Protein 4B9I (pdb70)

Solvent-accessible surface area: 6861 Å² total; per-residue (Å²): 118,165,31,60,142,11,110,48,65,62,17,202,45,47,157,114,47,15,63,1,1,14,1,19,6,49,0,10,114,107,2,46,36,0,0,0,2,0,60,124,53,68,118,150,0,34,0,97,0,39,9,85,97,59,128,91,61,41,3,43,0,41,1,3,18,102,184,42,48,83,5,53,64,50,119,22,18,138,15,87,46,109,68,117,12,53,2,74,1,29,4,124,48,92,120,82,53,99,23,83,1,61,21,82,0,33,0,0,3,90,64,116,44,72,99,113,48,19,90,0,90,6,72,2,115

Nearest PDB structures (foldseek):
  4b9i-assembly1_A  TM=1.008E+00  e=3.126E-24  Escherichia coli
  4b9j-assembly1_A  TM=9.941E-01  e=9.430E-21  Escherichia coli
  8k2k-assembly1_A  TM=5.234E-01  e=2.528E-04  metagenome
  5fqh-assembly1_A  TM=5.594E-01  e=1.737E-03  Clostridium perfringens
  4weu-assembly2_A  TM=2.724E-01  e=2.147E-01  Escherichia coli

Structure (mmCIF, N/CA/C/O backbone):
data_4B9I
#
_entry.id   4B9I
#
_cell.length_a   44.455
_cell.length_b   49.150
_cell.length_c   56.730
_cell.angle_alpha   90.00
_cell.angle_beta   90.00
_cell.angle_gamma   90.00
#
_symmetry.space_group_name_H-M   'P 21 21 2'
#
loop_
_entity.id
_entity.type
_entity.pdbx_description
1 polymer 'CS6 FIMBRIAL SUBUNIT A, CS6 FIMBRIAL SUBUNIT B'
2 water water
#
loop_
_atom_site.group_PDB
_atom_site.id
_atom_site.type_symbol
_atom_site.label_atom_id
_atom_site.label_alt_id
_atom_site.label_comp_id
_atom_site.label_asym_id
_atom_site.label_entity_id
_atom_site.label_seq_id
_atom_site.pdbx_PDB_ins_code
_atom_site.Cartn_x
_atom_site.Cartn_y
_atom_site.Cartn_z
_atom_site.occupancy
_atom_site.B_iso_or_equiv
_atom_site.auth_seq_id
_atom_site.auth_comp_id
_atom_site.auth_asym_id
_atom_site.auth_atom_id
_atom_site.pdbx_PDB_model_num
ATOM 1 N N . PHE A 1 13 ? -15.949 12.942 -5.264 1.00 40.54 13 PHE A N 1
ATOM 2 C CA . PHE A 1 13 ? -15.652 12.755 -3.847 1.00 37.01 13 PHE A CA 1
ATOM 3 C C . PHE A 1 13 ? -16.541 13.605 -2.945 1.00 36.57 13 PHE A C 1
ATOM 4 O O . PHE A 1 13 ? -16.564 14.833 -3.050 1.00 35.49 13 PHE A O 1
ATOM 12 N N . PHE A 1 14 ? -17.279 12.937 -2.065 1.00 34.14 14 PHE A N 1
ATOM 13 C CA . PHE A 1 14 ? -17.988 13.606 -0.983 1.00 35.00 14 PHE A CA 1
ATOM 14 C C . PHE A 1 14 ? -17.880 12.753 0.272 1.00 29.99 14 PHE A C 1
ATOM 15 O O . PHE A 1 1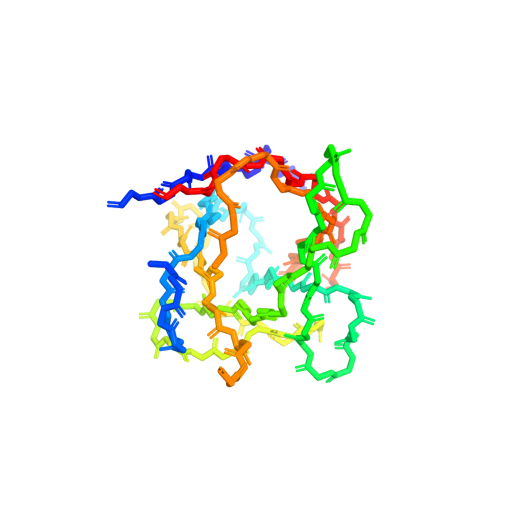4 ? -18.078 11.536 0.226 1.00 27.92 14 PHE A O 1
ATOM 23 N N . ALA A 1 15 ? -17.575 13.391 1.395 1.00 27.73 15 ALA A N 1
ATOM 24 C CA . ALA A 1 15 ? -17.377 12.663 2.641 1.00 30.22 15 ALA A CA 1
ATOM 25 C C . ALA A 1 15 ? -18.323 13.152 3.728 1.00 29.43 15 ALA A C 1
ATOM 26 O O . ALA A 1 15 ? -18.206 14.288 4.196 1.00 29.87 15 ALA A O 1
ATOM 28 N N . PRO A 1 16 ? -19.271 12.294 4.130 1.00 31.34 16 PRO A N 1
ATOM 29 C CA . PRO A 1 16 ? -20.167 12.637 5.236 1.00 33.38 16 PRO A CA 1
ATOM 30 C C . PRO A 1 16 ? -19.365 12.830 6.515 1.00 32.69 16 PRO A C 1
ATOM 31 O O . PRO A 1 16 ? -18.309 12.218 6.668 1.00 29.93 16 PRO A O 1
ATOM 35 N N . GLU A 1 17 ? -19.850 13.677 7.414 1.00 33.30 17 GLU A N 1
ATOM 36 C CA . GLU A 1 17 ? -19.130 13.936 8.653 1.00 29.70 17 GLU A CA 1
ATOM 37 C C . GLU A 1 17 ? -18.988 12.668 9.474 1.00 26.10 17 GLU A C 1
ATOM 38 O O . GLU A 1 17 ? -19.967 11.978 9.745 1.00 22.49 17 GLU A O 1
ATOM 44 N N . PRO A 1 18 ? -17.750 12.343 9.860 1.00 21.21 18 PRO A N 1
ATOM 45 C CA . PRO A 1 18 ? -17.556 11.195 10.747 1.00 16.36 18 PRO A CA 1
ATOM 46 C C . PRO A 1 18 ? -18.219 11.445 12.091 1.00 18.70 18 PRO A C 1
ATOM 47 O O . PRO A 1 18 ? -18.326 12.603 12.508 1.00 23.76 18 PRO A O 1
ATOM 51 N N . GLN A 1 19 ? -18.644 10.377 12.754 1.00 16.12 19 GLN A N 1
ATOM 52 C CA . GLN A 1 19 ? -19.334 10.480 14.033 1.00 18.96 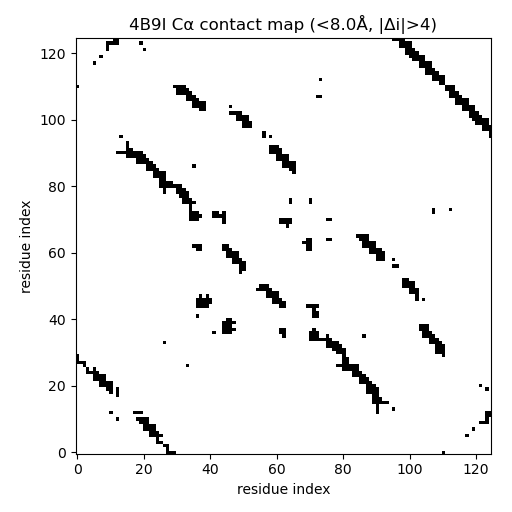19 GLN A CA 1
ATOM 53 C C . GLN A 1 19 ? -18.448 10.093 15.218 1.00 20.48 19 GLN A C 1
ATOM 54 O O . GLN A 1 19 ? -17.783 9.054 15.202 1.00 19.58 19 GLN A O 1
ATOM 60 N N . ILE A 1 20 ? -18.447 10.938 16.242 1.00 18.43 20 ILE A N 1
ATOM 61 C CA . ILE A 1 20 ? -17.685 10.671 17.464 1.00 16.45 20 ILE A CA 1
ATOM 62 C C . ILE A 1 20 ? -18.556 9.999 18.527 1.00 15.59 20 ILE A C 1
ATOM 63 O O . ILE A 1 20 ? -19.656 10.465 18.840 1.00 16.96 20 ILE A O 1
ATOM 68 N N . GLN A 1 21 ? -18.078 8.875 19.056 1.00 12.26 21 GLN A N 1
ATOM 69 C CA . GLN A 1 21 ? -18.797 8.151 20.091 1.00 13.48 21 GLN A CA 1
ATOM 70 C C . GLN A 1 21 ? -18.001 8.180 21.383 1.00 14.27 21 GLN A C 1
ATOM 71 O O . GLN A 1 21 ? -16.865 7.732 21.415 1.00 13.84 21 GLN A O 1
ATOM 77 N N . PRO A 1 22 ? -18.574 8.728 22.458 1.00 11.59 22 PRO A N 1
ATOM 78 C CA . PRO A 1 22 ? -17.878 8.723 23.745 1.00 11.67 22 PRO A CA 1
ATOM 79 C C . PRO A 1 22 ? -17.782 7.319 24.343 1.00 12.47 22 PRO A C 1
ATOM 80 O O . PRO A 1 22 ? -18.516 6.407 23.938 1.00 15.44 22 PRO A O 1
ATOM 84 N N . SER A 1 23 ? -16.887 7.148 25.306 1.00 14.01 23 SER A N 1
ATOM 85 C CA . SER A 1 23 ? -16.737 5.876 25.990 1.00 16.48 23 SER A CA 1
ATOM 86 C C . SER A 1 23 ? -17.246 6.002 27.411 1.00 20.21 23 SER A C 1
ATOM 87 O O . SER A 1 23 ? -17.321 7.104 27.951 1.00 20.19 23 SER A O 1
ATOM 90 N N . PHE A 1 24 ? -17.598 4.867 28.006 1.00 23.08 24 PHE A N 1
ATOM 91 C CA . PHE A 1 24 ? -18.059 4.830 29.391 1.00 29.96 24 PHE A CA 1
ATOM 92 C C . PHE A 1 24 ? -17.354 3.716 30.156 1.00 28.76 24 PHE A C 1
ATOM 93 O O . PHE A 1 24 ? -17.979 2.728 30.542 1.00 34.21 24 PHE A O 1
ATOM 101 N N . VAL A 1 28 ? -11.081 4.143 31.424 1.00 26.26 28 VAL A N 1
ATOM 102 C CA . VAL A 1 28 ? -10.483 5.134 30.534 1.00 25.12 28 VAL A CA 1
ATOM 103 C C . VAL A 1 28 ? -9.106 5.571 31.013 1.00 26.26 28 VAL A C 1
ATOM 104 O O . VAL A 1 28 ? -8.249 5.918 30.198 1.00 21.12 28 VAL A O 1
ATOM 108 N N . GLY A 1 29 ? -8.893 5.541 32.328 1.00 26.22 29 GLY A N 1
ATOM 109 C CA . GLY A 1 29 ? -7.644 5.994 32.920 1.00 24.35 29 GLY A CA 1
ATOM 110 C C . GLY A 1 29 ? -6.510 4.989 32.874 1.00 27.45 29 GLY A C 1
ATOM 111 O O . GLY A 1 29 ? -5.370 5.305 33.234 1.00 30.53 29 GLY A O 1
ATOM 112 N N . LYS A 1 30 ? -6.815 3.772 32.439 1.00 24.44 30 LYS A N 1
ATOM 113 C CA . LYS A 1 30 ? -5.791 2.753 32.266 1.00 25.15 30 LYS A CA 1
ATOM 114 C C . LYS A 1 30 ? -4.993 3.039 30.999 1.00 24.98 30 LYS A C 1
ATOM 115 O O . LYS A 1 30 ? -5.541 3.526 30.004 1.00 18.05 30 LYS A O 1
ATOM 121 N N . GLU A 1 31 ? -3.701 2.736 31.016 1.00 25.54 31 GLU A N 1
ATOM 122 C CA . GLU A 1 31 ? -2.954 2.776 29.779 1.00 21.37 31 GLU A CA 1
ATOM 123 C C . GLU A 1 31 ? -3.671 1.800 28.860 1.00 20.92 31 GLU A C 1
ATOM 124 O O . GLU A 1 31 ? -4.046 0.700 29.284 1.00 21.37 31 GLU A O 1
ATOM 130 N N . GLY A 1 32 ? -3.914 2.215 27.621 1.00 15.95 32 GLY A N 1
ATOM 131 C CA . GLY A 1 32 ? -4.566 1.367 26.644 1.00 15.13 32 GLY A CA 1
ATOM 132 C C . GLY A 1 32 ? -6.084 1.445 26.673 1.00 12.10 32 GLY A C 1
ATOM 133 O O . GLY A 1 32 ? -6.752 0.799 25.875 1.00 16.44 32 GLY A O 1
ATOM 134 N N . GLY A 1 33 ? -6.632 2.232 27.592 1.00 9.59 33 GLY A N 1
ATOM 135 C CA . GLY A 1 33 ? -8.078 2.373 27.723 1.00 10.12 33 GLY A CA 1
ATOM 136 C C . GLY A 1 33 ? -8.753 3.220 26.648 1.00 10.65 33 GLY A C 1
ATOM 137 O O . GLY A 1 33 ? -8.204 4.221 26.196 1.00 8.80 33 GLY A O 1
ATOM 138 N N . LEU A 1 34 ? -9.950 2.813 26.228 1.00 9.09 34 LEU A N 1
ATOM 139 C CA . LEU A 1 34 ? -10.713 3.557 25.221 1.00 7.44 34 LEU A CA 1
ATOM 140 C C . LEU A 1 34 ? -11.195 4.914 25.746 1.00 8.51 34 LEU A C 1
ATOM 141 O O . LEU A 1 34 ? -11.881 4.993 26.780 1.00 11.76 34 LEU A O 1
ATOM 146 N N . LEU A 1 35 ? -10.846 5.973 25.016 1.00 7.59 35 LEU A N 1
ATOM 147 C CA . LEU A 1 35 ? -11.245 7.346 25.337 1.00 8.10 35 LEU A CA 1
ATOM 148 C C . LEU A 1 35 ? -12.426 7.836 24.499 1.00 8.40 35 LEU A C 1
ATOM 149 O O . LEU A 1 35 ? -13.332 8.496 25.024 1.00 11.25 35 LEU A O 1
ATOM 154 N N . PHE A 1 36 ? -12.417 7.532 23.206 1.00 6.79 36 PHE A N 1
ATOM 155 C CA . PHE A 1 36 ? -13.522 7.843 22.301 1.00 7.95 36 PHE A CA 1
ATOM 156 C C . PHE A 1 36 ? -13.302 7.059 21.017 1.00 9.17 36 PHE A C 1
ATOM 157 O O . PHE A 1 36 ? -12.215 6.502 20.816 1.00 6.91 36 PHE A O 1
ATOM 165 N N . SER A 1 37 ? -14.324 6.996 20.163 1.00 9.11 37 SER A N 1
ATOM 166 C CA . SER A 1 37 ? -14.220 6.333 18.877 1.00 9.74 37 SER A CA 1
ATOM 167 C C . SER A 1 37 ? -14.693 7.252 17.767 1.00 12.01 37 SER A C 1
ATOM 168 O O . SER A 1 37 ? -15.471 8.182 17.996 1.00 12.49 37 SER A O 1
ATOM 171 N N . VAL A 1 38 ? -14.225 6.981 16.560 1.00 9.58 38 VAL A N 1
ATOM 172 C CA . VAL A 1 38 ? -14.657 7.720 15.380 1.00 11.15 38 VAL A CA 1
ATOM 173 C C . VAL A 1 38 ? -15.154 6.718 14.350 1.00 11.56 38 VAL A C 1
ATOM 174 O O . VAL A 1 38 ? -14.412 5.805 13.959 1.00 10.89 38 VAL A O 1
ATOM 178 N N . SER A 1 39 ? -16.410 6.852 13.926 1.00 11.67 39 SER A N 1
ATOM 179 C CA . SER A 1 39 ? -16.966 5.927 12.943 1.00 14.67 39 SER A CA 1
ATOM 180 C C . SER A 1 39 ? -17.370 6.675 11.688 1.00 15.78 39 SER A C 1
ATOM 181 O O . SER A 1 39 ? -17.853 7.805 11.757 1.00 15.90 39 SER A O 1
ATOM 184 N N . LEU A 1 40 ? -17.155 6.052 10.539 1.00 15.46 40 LEU A N 1
ATOM 185 C CA . LEU A 1 40 ? -17.500 6.696 9.277 1.00 15.19 40 LEU A CA 1
ATOM 186 C C . LEU A 1 40 ? -17.789 5.690 8.167 1.00 15.53 40 LEU A C 1
ATOM 187 O O . LEU A 1 40 ? -17.403 4.523 8.255 1.00 16.78 40 LEU A O 1
ATOM 192 N N . THR A 1 41 ? -18.475 6.160 7.125 1.00 17.80 41 THR A N 1
ATOM 193 C CA . THR A 1 41 ? -18.753 5.347 5.954 1.00 21.97 41 THR A CA 1
ATOM 194 C C . THR A 1 41 ? -17.757 5.706 4.861 1.00 19.61 41 THR A C 1
ATOM 195 O O . THR A 1 41 ? -17.592 6.875 4.530 1.00 21.18 41 THR A O 1
ATOM 199 N N . VAL A 1 42 ? -17.086 4.700 4.315 1.00 18.92 42 VAL A N 1
ATOM 200 C CA . VAL A 1 42 ? -16.054 4.934 3.313 1.00 19.14 42 VAL A CA 1
ATOM 201 C C . VAL A 1 42 ? -16.671 5.422 2.000 1.00 19.78 42 VAL A C 1
ATOM 202 O O . VAL A 1 42 ? -17.522 4.748 1.427 1.00 21.56 42 VAL A O 1
ATOM 206 N N . PRO A 1 43 ? -16.249 6.608 1.526 1.00 20.79 43 PRO A N 1
ATOM 207 C CA . PRO A 1 43 ? -16.782 7.150 0.264 1.00 21.85 43 PRO A CA 1
ATOM 208 C C . PRO A 1 43 ? -16.426 6.318 -0.966 1.00 22.29 43 PRO A C 1
ATOM 209 O O . PRO A 1 43 ? -15.510 5.498 -0.939 1.00 18.16 43 PRO A O 1
ATOM 213 N N . GLU A 1 44 ? -17.164 6.547 -2.048 1.00 23.16 44 GLU A N 1
ATOM 214 C CA . GLU A 1 44 ? -16.824 5.989 -3.346 1.00 24.16 44 GLU A CA 1
ATOM 215 C C . GLU A 1 44 ? -15.403 6.382 -3.721 1.00 22.96 44 GLU A C 1
ATOM 216 O O . GLU A 1 44 ? -14.941 7.475 -3.381 1.00 25.22 44 GLU A O 1
ATOM 222 N N . ASN A 1 45 ? -14.720 5.492 -4.434 1.00 25.24 45 ASN A N 1
ATOM 223 C CA . ASN A 1 45 ? -13.402 5.795 -4.987 1.00 27.93 45 ASN A CA 1
ATOM 224 C C . ASN A 1 45 ? -12.304 5.907 -3.926 1.00 23.74 45 ASN A C 1
ATOM 225 O O . ASN A 1 45 ? -11.205 6.363 -4.222 1.00 27.28 45 ASN A O 1
ATOM 230 N N . VAL A 1 46 ? -12.607 5.510 -2.691 1.00 21.22 46 VAL A N 1
ATOM 231 C CA . VAL A 1 46 ? -11.613 5.576 -1.612 1.00 19.80 46 VAL A CA 1
ATOM 232 C C . VAL A 1 46 ? -11.160 4.177 -1.223 1.00 20.15 46 VAL A C 1
ATOM 233 O O . VAL A 1 46 ? -11.992 3.306 -0.969 1.00 20.70 46 VAL A O 1
ATOM 237 N N . SER A 1 47 ? -9.845 3.966 -1.169 1.00 19.69 47 SER A N 1
ATOM 238 C CA . SER A 1 47 ? -9.294 2.650 -0.843 1.00 21.39 47 SER A CA 1
ATOM 239 C C . SER A 1 47 ? -8.534 2.603 0.488 1.00 21.45 47 SER A C 1
ATOM 240 O O . SER A 1 47 ? -8.166 1.523 0.951 1.00 21.67 47 SER A O 1
ATOM 243 N N . GLN A 1 48 ? -8.310 3.763 1.104 1.00 15.73 48 GLN A N 1
ATOM 244 C CA . GLN A 1 48 ? -7.585 3.827 2.373 1.00 16.72 48 GLN A CA 1
ATOM 245 C C . GLN A 1 48 ? -8.074 5.026 3.175 1.00 16.79 48 GLN A C 1
ATOM 246 O O . GLN A 1 48 ? -8.329 6.091 2.614 1.00 16.44 48 GLN A O 1
ATOM 252 N N . VAL A 1 49 ? -8.228 4.844 4.483 1.00 13.65 49 VAL A N 1
ATOM 253 C CA . VAL A 1 49 ? -8.648 5.9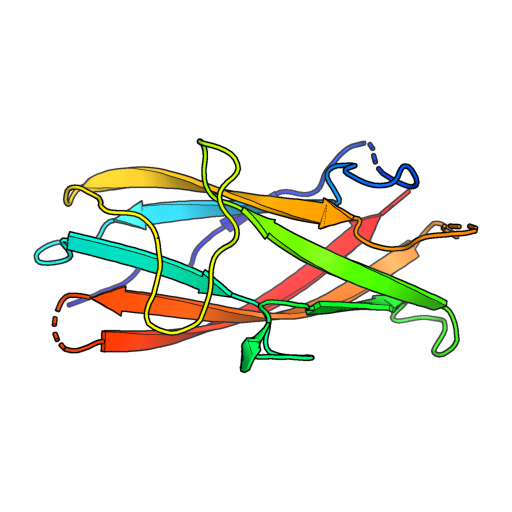34 5.358 1.00 11.52 49 VAL A CA 1
ATOM 254 C C . VAL A 1 49 ? -7.769 5.937 6.592 1.00 12.43 49 VAL A C 1
ATOM 255 O O . VAL A 1 49 ? -7.490 4.874 7.172 1.00 13.01 49 VAL A O 1
ATOM 259 N N . THR A 1 50 ? -7.318 7.122 6.986 1.00 10.44 50 THR A N 1
ATOM 260 C CA . THR A 1 50 ? -6.626 7.278 8.259 1.00 10.22 50 THR A CA 1
ATOM 261 C C . THR A 1 50 ? -7.339 8.319 9.108 1.00 10.80 50 THR A C 1
ATOM 262 O O . THR A 1 50 ? -7.924 9.255 8.576 1.00 10.73 50 THR A O 1
ATOM 266 N N . VAL A 1 51 ? -7.334 8.125 10.423 1.00 10.36 51 VAL A N 1
ATOM 267 C CA . VAL A 1 51 ? -7.746 9.163 11.362 1.00 8.77 51 VAL A CA 1
ATOM 268 C C . VAL A 1 51 ? -6.573 9.332 12.302 1.00 10.10 51 VAL A C 1
ATOM 269 O O . VAL A 1 51 ? -6.197 8.395 13.004 1.00 9.90 51 VAL A O 1
ATOM 273 N N . TYR A 1 52 ? -5.969 10.511 12.295 1.00 11.53 52 TYR A N 1
ATOM 274 C CA . TYR A 1 52 ? -4.742 10.697 13.042 1.00 13.55 52 TYR A CA 1
ATOM 275 C C . TYR A 1 52 ? -4.728 12.008 13.804 1.00 13.71 52 TYR A C 1
ATOM 276 O O . TYR A 1 52 ? -5.325 13.005 13.382 1.00 11.59 52 TYR A O 1
ATOM 285 N N . PRO A 1 53 ? -4.057 12.012 14.953 1.00 11.69 53 PRO A N 1
ATOM 286 C CA . PRO A 1 53 ? -3.904 13.206 15.774 1.00 14.14 53 PRO A CA 1
ATOM 287 C C . PRO A 1 53 ? -2.721 14.032 15.275 1.00 14.53 53 PRO A C 1
ATOM 288 O O . PRO A 1 53 ? -1.874 13.544 14.521 1.00 18.21 53 PRO A O 1
ATOM 292 N N . VAL A 1 54 ? -2.661 15.277 15.699 1.00 18.78 54 VAL A N 1
ATOM 293 C CA . VAL A 1 54 ? -1.645 16.168 15.157 1.00 19.79 54 VAL A CA 1
ATOM 294 C C . VAL A 1 54 ? -0.876 16.890 16.240 1.00 22.21 54 VAL A C 1
ATOM 295 O O . VAL A 1 54 ? -0.149 17.836 15.961 1.00 19.19 54 VAL A O 1
ATOM 299 N N . TYR A 1 55 ? -1.025 16.444 17.479 1.00 18.42 55 TYR A N 1
ATOM 300 C CA . TYR A 1 55 ? -0.173 16.948 18.545 1.00 16.68 55 TYR A CA 1
ATOM 301 C C . TYR A 1 55 ? 1.265 16.574 18.205 1.00 21.93 55 TYR A C 1
ATOM 302 O O . TYR A 1 55 ? 2.146 17.434 18.135 1.00 18.76 55 TYR A O 1
ATOM 311 N N . ASP A 1 56 ? 1.497 15.283 17.989 1.00 19.85 56 ASP A N 1
ATOM 312 C CA . ASP A 1 56 ? 2.738 14.826 17.365 1.00 18.68 56 ASP A CA 1
ATOM 313 C C . ASP A 1 56 ? 2.380 14.014 16.138 1.00 19.08 56 ASP A C 1
ATOM 314 O O . ASP A 1 56 ? 2.145 12.804 16.215 1.00 17.55 56 ASP A O 1
ATOM 319 N N . GLU A 1 57 ? 2.337 14.694 15.003 1.00 19.69 57 GLU A N 1
ATOM 320 C CA . GLU A 1 57 ? 1.901 14.086 13.762 1.00 16.42 57 GLU A CA 1
ATOM 321 C C . GLU A 1 57 ? 2.805 12.929 13.319 1.00 20.97 57 GLU A C 1
ATOM 322 O O . GLU A 1 57 ? 2.300 11.896 12.882 1.00 22.98 57 GLU A O 1
ATOM 328 N N . ASP A 1 58 ? 4.124 13.072 13.464 1.00 17.43 58 ASP A N 1
ATOM 329 C CA . ASP A 1 58 ? 5.041 12.040 12.975 1.00 20.06 58 ASP A CA 1
ATOM 330 C C . ASP A 1 58 ? 4.901 10.717 13.722 1.00 19.41 58 ASP A C 1
ATOM 331 O O . ASP A 1 58 ? 5.106 9.641 13.145 1.00 20.06 58 ASP A O 1
ATOM 336 N N . TYR A 1 59 ? 4.527 10.784 14.997 1.00 14.95 59 TYR A N 1
ATOM 337 C CA . TYR A 1 59 ? 4.403 9.567 15.803 1.00 14.25 59 TYR A CA 1
ATOM 338 C C . TYR A 1 59 ? 2.966 9.191 16.160 1.00 12.32 59 TYR A C 1
ATOM 339 O O . TYR A 1 59 ? 2.734 8.261 16.924 1.00 12.28 59 TYR A O 1
ATOM 348 N N . GLY A 1 60 ? 2.006 9.914 15.603 1.00 12.20 60 GLY A N 1
ATOM 349 C CA . GLY A 1 60 ? 0.597 9.592 15.784 1.00 9.95 60 GLY A CA 1
ATOM 350 C C . GLY A 1 60 ? 0.076 9.783 17.201 1.00 8.30 60 GLY A C 1
ATOM 351 O O . GLY A 1 60 ? -0.697 8.953 17.693 1.00 11.13 60 GLY A O 1
ATOM 352 N N . LEU A 1 61 ? 0.517 10.850 17.871 1.00 8.55 61 LEU A N 1
ATOM 353 C CA . LEU A 1 61 ? 0.086 11.124 19.240 1.00 8.89 61 LEU A CA 1
ATOM 354 C C . LEU A 1 61 ? -0.800 12.359 19.276 1.00 9.81 61 LEU A C 1
ATOM 355 O O . LEU A 1 61 ? -0.548 13.351 18.581 1.00 10.31 61 LEU A O 1
ATOM 360 N N . GLY A 1 62 ? -1.847 12.274 20.086 1.00 6.99 62 GLY A N 1
ATOM 361 C CA . GLY A 1 62 ? -2.772 13.374 20.311 1.00 9.05 62 GLY A CA 1
ATOM 362 C C . GLY A 1 62 ? -2.733 13.819 21.763 1.00 9.27 62 GLY A C 1
ATOM 363 O O . GLY A 1 62 ? -2.172 13.152 22.638 1.00 7.90 62 GLY A O 1
ATOM 364 N N . ARG A 1 63 ? -3.343 14.968 22.039 1.00 8.89 63 ARG A 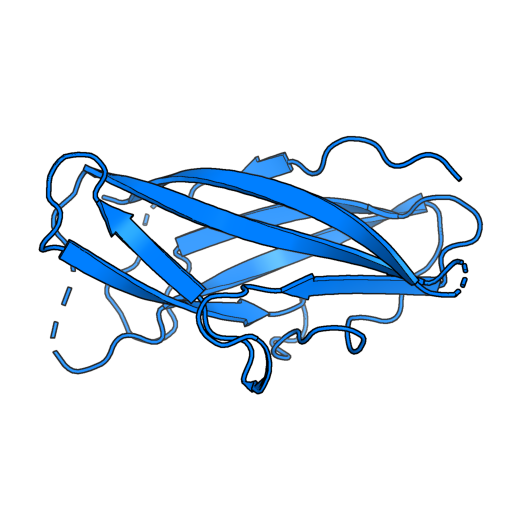N 1
ATOM 365 C CA . ARG A 1 63 ? -3.395 15.485 23.398 1.00 9.71 63 ARG A CA 1
ATOM 366 C C . ARG A 1 63 ? -4.789 16.043 23.670 1.00 9.29 63 ARG A C 1
ATOM 367 O O . ARG A 1 63 ? -5.150 17.127 23.188 1.00 10.52 63 ARG A O 1
ATOM 375 N N . LEU A 1 64 ? -5.601 15.285 24.398 1.00 6.85 64 LEU A N 1
ATOM 376 C CA . LEU A 1 64 ? -6.896 15.814 24.841 1.00 7.83 64 LEU A CA 1
ATOM 377 C C . LEU A 1 64 ? -6.655 16.761 26.003 1.00 8.47 64 LEU A C 1
ATOM 378 O O . LEU A 1 64 ? -5.907 16.439 26.922 1.00 9.76 64 LEU A O 1
ATOM 383 N N . VAL A 1 65 ? -7.269 17.944 25.962 1.00 9.12 65 VAL A N 1
ATOM 384 C CA . VAL A 1 65 ? -7.160 18.881 27.083 1.00 8.34 65 VAL A CA 1
ATOM 385 C C . VAL A 1 65 ? -8.532 19.157 27.706 1.00 7.79 65 VAL A C 1
ATOM 386 O O . VAL A 1 65 ? -9.521 19.356 26.994 1.00 8.27 65 VAL A O 1
ATOM 390 N N . ASN A 1 66 ? -8.590 19.170 29.031 1.00 9.04 66 ASN A N 1
ATOM 391 C CA . ASN A 1 66 ? -9.826 19.485 29.740 1.00 8.91 66 ASN A CA 1
ATOM 392 C C . ASN A 1 66 ? -10.214 20.942 29.447 1.00 9.61 66 ASN A C 1
ATOM 393 O O . ASN A 1 66 ? -9.437 21.877 29.714 1.00 11.76 66 ASN A O 1
ATOM 398 N N . THR A 1 67 ? -11.408 21.136 28.895 1.00 8.28 67 THR A N 1
ATOM 399 C CA . THR A 1 67 ? -11.837 22.477 28.502 1.00 8.40 67 THR A CA 1
ATOM 400 C C . THR A 1 67 ? -11.915 23.427 29.696 1.00 10.35 67 THR A C 1
ATOM 401 O O . THR A 1 67 ? -11.748 24.640 29.528 1.00 9.85 67 THR A O 1
ATOM 405 N N . ALA A 1 68 ? -12.155 22.876 30.884 1.00 9.20 68 ALA A N 1
ATOM 406 C CA . ALA A 1 68 ? -12.345 23.666 32.105 1.00 9.10 68 ALA A CA 1
ATOM 407 C C . ALA A 1 68 ? -11.107 23.660 32.978 1.00 10.15 68 ALA A C 1
ATOM 408 O O . ALA A 1 68 ? -11.118 24.177 34.096 1.00 12.32 68 ALA A O 1
ATOM 410 N N . ASP A 1 69 ? -10.024 23.058 32.496 1.00 10.06 69 ASP A N 1
ATOM 411 C CA . ASP A 1 69 ? -8.786 23.046 33.269 1.00 12.59 69 ASP A CA 1
ATOM 412 C C . ASP A 1 69 ? -7.585 22.733 32.387 1.00 14.98 69 ASP A C 1
ATOM 413 O O . ASP A 1 69 ? -7.310 21.568 32.071 1.00 12.61 69 ASP A O 1
ATOM 418 N N . ASP A 1 70 ? -6.897 23.802 31.999 1.00 17.38 70 ASP A N 1
ATOM 419 C CA . ASP A 1 70 ? -5.662 23.800 31.217 1.00 23.82 70 ASP A CA 1
ATOM 420 C C . ASP A 1 70 ? -4.631 22.761 31.603 1.00 13.67 70 ASP A C 1
ATOM 421 O O . ASP A 1 70 ? -3.849 22.309 30.753 1.00 17.85 70 ASP A O 1
ATOM 426 N N . SER A 1 71 ? -4.587 22.432 32.888 1.00 17.38 71 SER A N 1
ATOM 427 C CA . SER A 1 71 ? -3.486 21.653 33.457 1.00 21.98 71 SER A CA 1
ATOM 428 C C . SER A 1 71 ? -3.720 20.150 33.368 1.00 19.88 71 SER A C 1
ATOM 429 O O . SER A 1 71 ? -2.871 19.352 33.775 1.00 20.37 71 SER A O 1
ATOM 432 N N . GLN A 1 72 ? -4.868 19.765 32.823 1.00 14.74 72 GLN A N 1
ATOM 433 C CA . GLN A 1 72 ? -5.251 18.355 32.752 1.00 13.68 72 GLN A CA 1
ATOM 434 C C . GLN A 1 72 ? -5.333 17.902 31.293 1.00 11.61 72 GLN A C 1
ATOM 435 O O . GLN A 1 72 ? -6.199 18.360 30.543 1.00 12.07 72 GLN A O 1
ATOM 441 N N . SER A 1 73 ? -4.405 17.027 30.898 1.00 11.31 73 SER A N 1
ATOM 442 C CA . SER A 1 73 ? -4.303 16.516 29.533 1.00 10.61 73 SER A CA 1
ATOM 443 C C . SER A 1 73 ? -4.213 14.997 29.547 1.00 12.04 73 SER A C 1
ATOM 444 O O . SER A 1 73 ? -3.813 14.392 30.534 1.00 12.26 73 SER A O 1
ATOM 447 N N . ILE A 1 74 ? -4.562 14.400 28.415 1.00 7.88 74 ILE A N 1
ATOM 448 C CA . ILE A 1 74 ? -4.461 12.957 28.226 1.00 7.75 74 ILE A CA 1
ATOM 449 C C . ILE A 1 74 ? -3.793 12.737 26.871 1.00 7.91 74 ILE A C 1
ATOM 450 O O . ILE A 1 74 ? -4.306 13.173 25.834 1.00 7.23 74 ILE A O 1
ATOM 455 N N . ILE A 1 75 ? -2.619 12.099 26.879 1.00 8.84 75 ILE A N 1
ATOM 456 C CA . ILE A 1 75 ? -1.947 11.726 25.637 1.00 7.47 75 ILE A CA 1
ATOM 457 C C . ILE A 1 75 ? -2.576 10.433 25.121 1.00 6.56 75 ILE A C 1
ATOM 458 O O . ILE A 1 75 ? -2.922 9.566 25.922 1.00 7.99 75 ILE A O 1
ATOM 463 N N . TYR A 1 76 ? -2.786 10.330 23.807 1.00 6.02 76 TYR A N 1
ATOM 464 C CA . TYR A 1 76 ? -3.439 9.148 23.228 1.00 6.86 76 TYR A CA 1
ATOM 465 C C . TYR A 1 76 ? -2.918 8.839 21.822 1.00 7.21 76 TYR A C 1
ATOM 466 O O . TYR A 1 76 ? -2.236 9.667 21.189 1.00 6.35 76 TYR A O 1
ATOM 475 N N . GLN A 1 77 ? -3.233 7.640 21.339 1.00 5.72 77 GLN A N 1
ATOM 476 C CA . GLN A 1 77 ? -3.017 7.252 19.948 1.00 6.37 77 GLN A CA 1
ATOM 477 C C . GLN A 1 77 ? -4.341 6.789 19.362 1.00 6.59 77 GLN A C 1
ATOM 478 O O . GLN A 1 77 ? -5.270 6.482 20.112 1.00 7.10 77 GLN A O 1
ATOM 484 N N . ILE A 1 78 ? -4.444 6.795 18.043 1.00 6.15 78 ILE A N 1
ATOM 485 C CA . ILE A 1 78 ? -5.655 6.324 17.369 1.00 6.33 78 ILE A CA 1
ATOM 486 C C . ILE A 1 78 ? -5.333 5.058 16.618 1.00 6.33 78 ILE A C 1
ATOM 487 O O . ILE A 1 78 ? -4.386 5.017 15.823 1.00 7.68 78 ILE A O 1
ATOM 492 N N . VAL A 1 79 ? -6.125 4.020 16.872 1.00 7.33 79 VAL A N 1
ATOM 493 C CA . VAL A 1 79 ? -5.929 2.721 16.223 1.00 7.16 79 VAL A CA 1
ATOM 494 C C . VAL A 1 79 ? -7.093 2.292 15.348 1.00 9.06 79 VAL A C 1
ATOM 495 O O . VAL A 1 79 ? -8.240 2.738 15.535 1.00 8.68 79 VAL A O 1
ATOM 499 N N . ASP A 1 80 ? -6.806 1.414 14.392 1.00 8.23 80 ASP A N 1
ATOM 500 C CA . ASP A 1 80 ? -7.865 0.816 13.575 1.00 10.68 80 ASP A CA 1
ATOM 501 C C . ASP A 1 80 ? -8.436 -0.425 14.273 1.00 11.21 80 ASP A C 1
ATOM 502 O O . ASP A 1 80 ? -8.112 -0.704 15.434 1.00 10.18 80 ASP A O 1
ATOM 507 N N . ASP A 1 81 ? -9.290 -1.179 13.584 1.00 12.02 81 ASP A N 1
ATOM 508 C CA . ASP A 1 81 ? -9.955 -2.297 14.247 1.00 12.76 81 ASP A CA 1
ATOM 509 C C . ASP A 1 81 ? -9.054 -3.502 14.527 1.00 14.52 81 ASP A C 1
ATOM 510 O O . ASP A 1 81 ? -9.453 -4.422 15.242 1.00 14.92 81 ASP A O 1
ATOM 515 N N . LYS A 1 82 ? -7.831 -3.478 13.994 1.00 15.19 82 LYS A N 1
ATOM 516 C CA . LYS A 1 82 ? -6.850 -4.509 14.309 1.00 18.24 82 LYS A CA 1
ATOM 517 C C . LYS A 1 82 ? -5.836 -4.009 15.336 1.00 15.71 82 LYS A C 1
ATOM 518 O O . LYS A 1 82 ? -4.869 -4.703 15.654 1.00 16.58 82 LYS A O 1
ATOM 524 N N . GLY A 1 83 ? -6.061 -2.803 15.855 1.00 13.32 83 GLY A N 1
ATOM 525 C CA . GLY A 1 83 ? -5.217 -2.258 16.906 1.00 12.41 83 GLY A CA 1
ATOM 526 C C . GLY A 1 83 ? -3.930 -1.622 16.412 1.00 11.59 83 GLY A C 1
ATOM 527 O O . GLY A 1 83 ? -3.002 -1.421 17.198 1.00 15.13 83 GLY A O 1
ATOM 528 N N . ARG A 1 84 ? -3.880 -1.315 15.122 1.00 9.86 84 ARG A N 1
ATOM 529 C CA . ARG A 1 84 ? -2.731 -0.663 14.494 1.00 10.92 84 ARG A CA 1
ATOM 530 C C . ARG A 1 84 ? -2.842 0.852 14.595 1.00 12.21 84 ARG A C 1
ATOM 531 O O . ARG A 1 84 ? -3.852 1.428 14.189 1.00 10.72 84 ARG A O 1
ATOM 533 N N . LYS A 1 85 ? -1.794 1.493 15.106 1.00 9.01 85 LYS A N 1
ATOM 534 C CA . LYS A 1 85 ? -1.755 2.95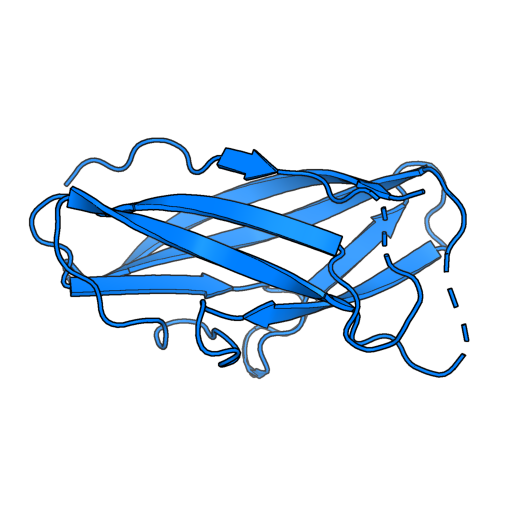8 15.182 1.00 8.82 85 LYS A CA 1
ATOM 535 C C . LYS A 1 85 ? -1.834 3.636 13.819 1.00 9.74 85 LYS A C 1
ATOM 536 O O . LYS A 1 85 ? -1.100 3.287 12.887 1.00 11.29 85 LYS A O 1
ATOM 542 N N . MET A 1 86 ? -2.714 4.635 13.714 1.00 7.91 86 MET A N 1
ATOM 543 C CA . MET A 1 86 ? -2.872 5.390 12.472 1.00 8.40 86 MET A CA 1
ATOM 544 C C . MET A 1 86 ? -1.947 6.603 12.425 1.00 9.62 86 MET A C 1
ATOM 545 O O . MET A 1 86 ? -1.704 7.242 13.452 1.00 10.42 86 MET A O 1
ATOM 550 N N . LEU A 1 87 ? -1.446 6.913 11.228 1.00 11.48 87 LEU A N 1
ATOM 551 C CA . LEU A 1 87 ? -0.550 8.047 11.019 1.00 13.49 87 LEU A CA 1
ATOM 552 C C . LEU A 1 87 ? -0.999 8.812 9.783 1.00 11.75 87 LEU A C 1
ATOM 553 O O . LEU A 1 87 ? -1.790 8.311 8.993 1.00 12.92 87 LEU A O 1
ATOM 558 N N . LYS A 1 88 ? -0.478 10.019 9.603 1.00 13.31 88 LYS A N 1
ATOM 559 C CA . LYS A 1 88 ? -0.753 10.757 8.384 1.00 15.94 88 LYS A CA 1
ATOM 560 C C . LYS A 1 88 ? -0.243 9.954 7.189 1.00 18.67 88 LYS A C 1
ATOM 561 O O . LYS A 1 88 ? 0.875 9.442 7.209 1.00 21.42 88 LYS A O 1
ATOM 567 N N . ASP A 1 89 ? -1.084 9.846 6.167 1.00 19.42 89 ASP A N 1
ATOM 568 C CA . ASP A 1 89 ? -0.763 9.133 4.922 1.00 21.12 89 ASP A CA 1
ATOM 569 C C . ASP A 1 89 ? -0.535 7.615 5.087 1.00 24.00 89 ASP A C 1
ATOM 570 O O . ASP A 1 89 ? -0.128 6.928 4.144 1.00 23.91 89 ASP A O 1
ATOM 575 N N . HIS A 1 90 ? -0.837 7.090 6.275 1.00 22.19 90 HIS A N 1
ATOM 576 C CA . HIS A 1 90 ? -0.719 5.654 6.538 1.00 20.61 90 HIS A CA 1
ATOM 577 C C . HIS A 1 90 ? -1.862 5.156 7.426 1.00 17.59 90 HIS A C 1
ATOM 578 O O . HIS A 1 90 ? -1.788 5.183 8.660 1.00 17.16 90 HIS A O 1
ATOM 585 N N . GLY A 1 91 ? -2.931 4.706 6.787 1.00 13.74 91 GLY A N 1
ATOM 586 C CA . GLY A 1 91 ? -4.117 4.294 7.518 1.00 15.58 91 GLY A CA 1
ATOM 587 C C . GLY A 1 91 ? -4.520 2.849 7.303 1.00 17.32 91 GLY A C 1
ATOM 588 O O . GLY A 1 91 ? -3.665 1.968 7.189 1.00 21.57 91 GLY A O 1
ATOM 589 N N . ALA A 1 92 ? -5.829 2.611 7.264 1.00 15.78 92 ALA A N 1
ATOM 590 C CA . ALA A 1 92 ? -6.378 1.272 7.064 1.00 18.23 92 ALA A CA 1
ATOM 591 C C . ALA A 1 92 ? -6.872 1.092 5.629 1.00 21.52 92 ALA A C 1
ATOM 592 O O . ALA A 1 92 ? -7.494 1.994 5.065 1.00 19.63 92 ALA A O 1
ATOM 594 N N . GLU A 1 93 ? -6.608 -0.074 5.040 1.00 21.91 93 GLU A N 1
ATOM 595 C CA . GLU A 1 93 ? -7.121 -0.372 3.703 1.00 23.78 93 GLU A CA 1
ATOM 596 C C . GLU A 1 93 ? -8.608 -0.680 3.817 1.00 24.79 93 GLU A C 1
ATOM 597 O O . GLU A 1 93 ? -9.024 -1.438 4.695 1.00 25.06 93 GLU A O 1
ATOM 603 N N . VAL A 1 94 ? -9.416 -0.084 2.945 1.00 21.13 94 VAL A N 1
ATOM 604 C CA . VAL A 1 94 ? -10.863 -0.191 3.073 1.00 24.28 94 VAL A CA 1
ATOM 605 C C . VAL A 1 94 ? -11.547 -0.334 1.720 1.00 24.33 94 VAL A C 1
ATOM 606 O O . VAL A 1 94 ? -10.935 -0.123 0.674 1.00 25.15 94 VAL A O 1
ATOM 610 N N . THR A 1 95 ? -12.826 -0.684 1.764 1.00 26.69 95 THR A N 1
ATOM 611 C CA . THR A 1 95 ? -13.646 -0.804 0.568 1.00 28.46 95 THR A CA 1
ATOM 612 C C . THR A 1 95 ? -14.733 0.265 0.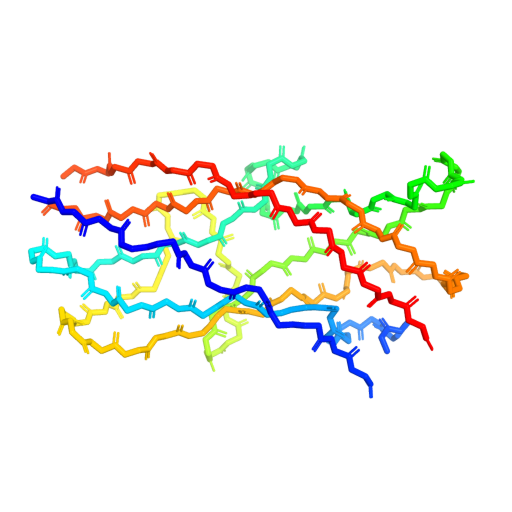609 1.00 25.69 95 THR A C 1
ATOM 613 O O . THR A 1 95 ? -15.302 0.525 1.669 1.00 24.68 95 THR A O 1
ATOM 617 N N . PRO A 1 96 ? -15.012 0.908 -0.541 1.00 24.47 96 PRO A N 1
ATOM 618 C CA . PRO A 1 96 ? -16.086 1.906 -0.565 1.00 25.99 96 PRO A CA 1
ATOM 619 C C . PRO A 1 96 ? -17.372 1.341 0.040 1.00 28.24 96 PRO A C 1
ATOM 620 O O . PRO A 1 96 ? -17.659 0.154 -0.135 1.00 29.38 96 PRO A O 1
ATOM 624 N N . ASN A 1 97 ? -18.107 2.180 0.769 1.00 26.32 97 ASN A N 1
ATOM 625 C CA . ASN A 1 97 ? -19.405 1.813 1.343 1.00 26.28 97 ASN A CA 1
ATOM 626 C C . ASN A 1 97 ? -19.374 0.984 2.624 1.00 27.54 97 ASN A C 1
ATOM 627 O O . ASN A 1 97 ? -20.418 0.726 3.217 1.00 34.00 97 ASN A O 1
ATOM 632 N N . GLN A 1 98 ? -18.197 0.565 3.068 1.00 27.78 98 GLN A N 1
ATOM 633 C CA . GLN A 1 98 ? -18.147 -0.136 4.345 1.00 29.31 98 GLN A CA 1
ATOM 634 C C . GLN A 1 98 ? -18.131 0.866 5.496 1.00 22.14 98 GLN A C 1
ATOM 635 O O . GLN A 1 98 ? -17.765 2.025 5.320 1.00 23.64 98 GLN A O 1
ATOM 641 N N . GLN A 1 99 ? -18.574 0.426 6.663 1.00 25.88 99 GLN A N 1
ATOM 642 C CA . GLN A 1 99 ? -18.473 1.252 7.855 1.00 24.34 99 GLN A CA 1
ATOM 643 C C . GLN A 1 99 ? -17.206 0.837 8.585 1.00 21.83 99 GLN A C 1
ATOM 644 O O . GLN A 1 99 ? -16.922 -0.352 8.718 1.00 26.87 99 GLN A O 1
ATOM 650 N N . ILE A 1 100 ? -16.432 1.815 9.039 1.00 15.98 100 ILE A N 1
ATOM 651 C CA . ILE A 1 100 ? -15.198 1.518 9.749 1.00 17.14 100 ILE A CA 1
ATOM 652 C C . ILE A 1 100 ? -15.131 2.349 11.009 1.00 14.62 100 ILE A C 1
ATOM 653 O O . ILE A 1 100 ? -15.686 3.450 11.060 1.00 13.34 100 ILE A O 1
ATOM 658 N N . THR A 1 101 ? -14.447 1.823 12.020 1.00 13.91 101 THR A N 1
ATOM 659 C CA . THR A 1 101 ? -14.347 2.503 13.303 1.00 12.52 101 THR A CA 1
ATOM 660 C C . THR A 1 101 ? -12.893 2.585 13.741 1.00 9.22 101 THR A C 1
ATOM 661 O O . THR A 1 101 ? -12.131 1.623 13.584 1.00 12.00 101 THR A O 1
ATOM 665 N N . PHE A 1 102 ? -12.519 3.754 14.248 1.00 7.65 102 PHE A N 1
ATOM 666 C CA . PHE A 1 102 ? -11.198 3.990 14.800 1.00 8.15 102 PHE A CA 1
ATOM 667 C C . PHE A 1 102 ? -11.351 4.314 16.281 1.00 9.76 102 PHE A C 1
ATOM 668 O O . PHE A 1 102 ? -12.379 4.861 16.696 1.00 9.81 102 PHE A O 1
ATOM 676 N N . ARG A 1 103 ? -10.346 3.960 17.082 1.00 5.91 103 ARG A N 1
ATOM 677 C CA . ARG A 1 103 ? -10.449 4.077 18.531 1.00 5.89 103 ARG A CA 1
ATOM 678 C C . ARG A 1 103 ? -9.291 4.887 19.092 1.00 6.23 103 ARG A C 1
ATOM 679 O O . ARG A 1 103 ? -8.126 4.638 18.752 1.00 7.01 103 ARG A O 1
ATOM 687 N N . ALA A 1 104 ? -9.614 5.876 19.915 1.00 5.25 104 ALA A N 1
ATOM 688 C CA . ALA A 1 104 ? -8.602 6.631 20.632 1.00 5.15 104 ALA A CA 1
ATOM 689 C C . ALA A 1 104 ? -8.299 5.904 21.934 1.00 5.62 104 ALA A C 1
ATOM 690 O O . ALA A 1 104 ? -9.187 5.753 22.789 1.00 7.55 104 ALA A O 1
ATOM 692 N N . LEU A 1 105 ? -7.055 5.460 22.084 1.00 6.00 105 LEU A N 1
ATOM 693 C CA . LEU A 1 105 ? -6.606 4.701 23.258 1.00 6.65 105 LEU A CA 1
ATOM 694 C C . LEU A 1 105 ? -5.588 5.501 24.088 1.00 6.52 105 LEU A C 1
ATOM 695 O O . LEU A 1 105 ? -4.623 6.055 23.546 1.00 7.97 105 LEU A O 1
ATOM 700 N N . ASN A 1 106 ? -5.813 5.545 25.400 1.00 8.07 106 ASN A N 1
ATOM 701 C CA . ASN A 1 106 ? -4.946 6.253 26.342 1.00 7.86 106 ASN A CA 1
ATOM 702 C C . ASN A 1 106 ? -3.519 5.760 26.252 1.00 9.13 106 ASN A C 1
ATOM 703 O O . ASN A 1 106 ? -3.264 4.552 26.291 1.00 8.94 106 ASN A O 1
ATOM 708 N N . TYR A 1 107 ? -2.596 6.704 26.121 1.00 8.04 107 TYR A N 1
ATOM 709 C CA . TYR A 1 107 ? -1.173 6.409 26.042 1.00 9.61 107 TYR A CA 1
ATOM 710 C C . TYR A 1 107 ? -0.455 7.081 27.213 1.00 11.19 107 TYR A C 1
ATOM 711 O O . TYR A 1 107 ? 0.778 7.122 27.233 1.00 15.12 107 TYR A O 1
ATOM 720 N N . THR A 1 108 ? -1.229 7.602 28.175 1.00 14.34 108 THR A N 1
ATOM 721 C CA . THR A 1 108 ? -0.701 8.383 29.302 1.00 13.82 108 THR A CA 1
ATOM 722 C C . THR A 1 108 ? -0.238 7.449 30.402 1.00 19.72 108 THR A C 1
ATOM 723 O O . THR A 1 108 ? -1.024 6.680 30.957 1.00 19.53 108 THR A O 1
ATOM 727 N N . SER A 1 109 ? 1.048 7.527 30.724 1.00 20.45 109 SER A N 1
ATOM 728 C CA . SER A 1 109 ? 1.636 6.683 31.752 1.00 21.99 109 SER A CA 1
ATOM 729 C C . SER A 1 109 ? 1.478 7.333 33.126 1.00 23.79 109 SER A C 1
ATOM 730 O O . SER A 1 109 ? 0.968 8.452 33.241 1.00 24.54 109 SER A O 1
ATOM 733 N N . GLY A 1 110 ? 1.909 6.627 34.168 1.00 26.06 110 GLY A N 1
ATOM 734 C CA . GLY A 1 110 ? 1.998 7.210 35.497 1.00 26.85 110 GLY A CA 1
ATOM 735 C C . GLY A 1 110 ? 0.740 7.120 36.341 1.00 30.37 110 GLY A C 1
ATOM 736 O O . GLY A 1 110 ? 0.721 7.610 37.478 1.00 28.30 110 GLY A O 1
ATOM 737 N N . ILE A 1 114 ? -7.555 10.656 35.897 1.00 31.56 114 ILE A N 1
ATOM 738 C CA . ILE A 1 114 ? -8.212 11.603 34.991 1.00 23.81 114 ILE A CA 1
ATOM 739 C C . ILE A 1 114 ? -9.423 12.249 35.659 1.00 18.76 114 ILE A C 1
ATOM 740 O O . ILE A 1 114 ? -10.419 11.576 35.929 1.00 20.78 114 ILE A O 1
ATOM 745 N N . PRO A 1 115 ? -9.343 13.556 35.937 1.00 18.69 115 PRO A N 1
ATOM 746 C CA . PRO A 1 115 ? -10.541 14.208 36.472 1.00 18.05 115 PRO A CA 1
ATOM 747 C C . PRO A 1 115 ? -11.670 14.210 35.449 1.00 14.79 115 PRO A C 1
ATOM 748 O O . PRO A 1 115 ? -11.433 14.488 34.270 1.00 15.40 115 PRO A O 1
ATOM 752 N N . PRO A 1 116 ? -12.893 13.897 35.892 1.00 16.17 116 PRO A N 1
ATOM 753 C CA . PRO A 1 116 ? -14.024 13.884 34.961 1.00 15.25 116 PRO A CA 1
ATOM 754 C C . PRO A 1 116 ? -14.281 15.269 34.397 1.00 13.91 116 PRO A C 1
ATOM 755 O O . PRO A 1 116 ? -14.158 16.272 35.098 1.00 17.14 116 PRO A O 1
ATOM 759 N N . GLY A 1 117 ? -14.638 15.333 33.123 1.00 11.45 117 GLY A N 1
ATOM 760 C CA . GLY A 1 117 ? -14.961 16.604 32.508 1.00 11.23 117 GLY A CA 1
ATOM 761 C C . GLY A 1 117 ? -15.136 16.444 31.015 1.00 10.00 117 GLY A C 1
ATOM 762 O O . GLY A 1 117 ? -15.336 15.325 30.503 1.00 11.68 117 GLY A O 1
ATOM 763 N N . ILE A 1 118 ? -15.040 17.562 30.310 1.00 9.99 118 ILE A N 1
ATOM 764 C CA . ILE A 1 118 ? -15.173 17.594 28.866 1.00 9.99 118 ILE A CA 1
ATOM 765 C C . ILE A 1 118 ? -13.783 17.880 28.310 1.00 9.89 118 ILE A C 1
ATOM 766 O O . ILE A 1 118 ? -13.114 18.837 28.725 1.00 12.37 118 ILE A O 1
ATOM 771 N N . TYR A 1 119 ? -13.326 17.015 27.412 1.00 7.33 119 TYR A N 1
ATOM 772 C CA . TYR A 1 119 ? -11.978 17.103 26.864 1.00 8.49 119 TYR A CA 1
ATOM 773 C C . TYR A 1 119 ? -12.024 17.370 25.364 1.00 9.35 119 TYR A C 1
ATOM 774 O O . TYR A 1 119 ? -12.880 16.830 24.653 1.00 10.77 119 TYR A O 1
ATOM 783 N N . ASN A 1 120 ? -11.104 18.198 24.882 1.00 8.86 120 ASN A N 1
ATOM 784 C CA . ASN A 1 120 ? -11.090 18.591 23.482 1.00 9.58 120 ASN A CA 1
ATOM 785 C C . ASN A 1 120 ? -9.768 18.305 22.781 1.00 8.03 120 ASN A C 1
ATOM 786 O O . ASN A 1 120 ? -8.695 18.393 23.394 1.00 8.82 120 ASN A O 1
ATOM 791 N N . ASP A 1 121 ? -9.852 17.995 21.489 1.00 9.85 121 ASP A N 1
ATOM 792 C CA . ASP A 1 121 ? -8.673 17.967 20.614 1.00 11.10 121 ASP A CA 1
ATOM 793 C C . ASP A 1 121 ? -9.179 18.089 19.179 1.00 11.25 121 A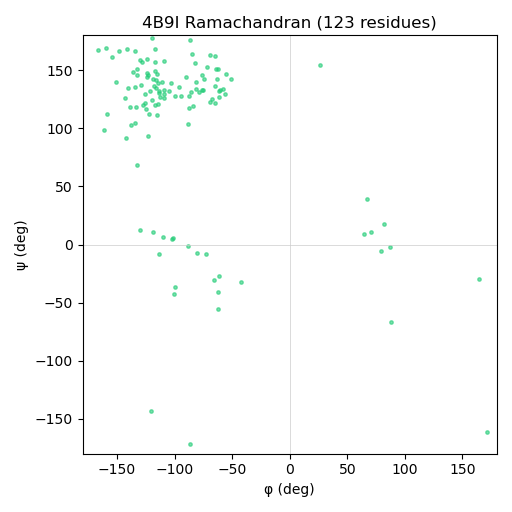SP A C 1
ATOM 794 O O . ASP A 1 121 ? -10.380 18.006 18.927 1.00 13.82 121 ASP A O 1
ATOM 799 N N . GLN A 1 122 ? -8.267 18.309 18.240 1.00 11.14 122 GLN A N 1
ATOM 800 C CA . GLN A 1 122 ? -8.632 18.283 16.838 1.00 12.22 122 GLN A CA 1
ATOM 801 C C . GLN A 1 122 ? -7.798 17.217 16.154 1.00 12.51 122 GLN A C 1
ATOM 802 O O . GLN A 1 122 ? -6.589 17.124 16.366 1.00 16.32 122 GLN A O 1
ATOM 808 N N . VAL A 1 123 ? -8.460 16.380 15.368 1.00 12.41 123 VAL A N 1
ATOM 809 C CA . VAL A 1 123 ? -7.752 15.345 14.644 1.00 13.03 12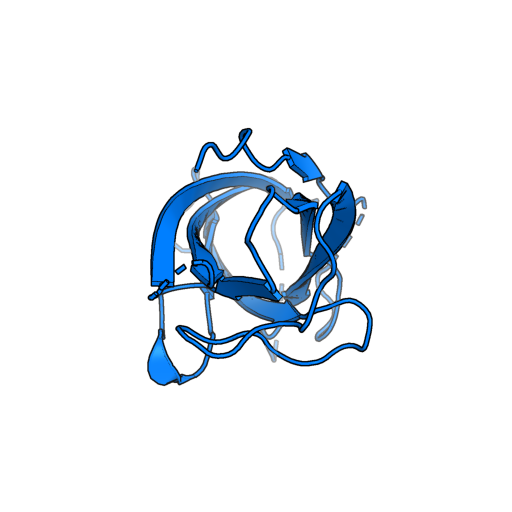3 VAL A CA 1
ATOM 810 C C . VAL A 1 123 ? -7.982 15.567 13.170 1.00 13.12 123 VAL A C 1
ATOM 811 O O . VAL A 1 123 ? -8.689 16.512 12.790 1.00 13.38 123 VAL A O 1
ATOM 815 N N . MET A 1 124 ? -7.364 14.727 12.346 1.00 12.33 124 MET A N 1
ATOM 816 C CA . MET A 1 124 ? -7.515 14.808 10.895 1.00 11.08 124 MET A CA 1
ATOM 817 C C . MET A 1 124 ? -7.998 13.487 10.332 1.00 14.17 124 MET A C 1
ATOM 818 O O . MET A 1 124 ? -7.614 12.417 10.803 1.00 12.51 124 MET A O 1
ATOM 823 N N . VAL A 1 125 ? -8.837 13.561 9.311 1.00 11.96 125 VAL A N 1
ATOM 824 C CA . VAL A 1 125 ? -9.233 12.377 8.569 1.00 11.20 125 VAL A CA 1
ATOM 825 C C . VAL A 1 125 ? -8.658 12.503 7.164 1.00 14.59 125 VAL A C 1
ATOM 826 O O . VAL A 1 125 ? -8.796 13.546 6.520 1.00 15.59 125 VAL A O 1
ATOM 830 N N . GLY A 1 126 ? -7.992 11.452 6.706 1.00 13.75 126 GLY A N 1
ATOM 831 C CA . GLY A 1 126 ? -7.436 11.420 5.367 1.00 12.67 126 GLY A CA 1
ATOM 832 C C . GLY A 1 126 ? -8.103 10.330 4.563 1.00 13.35 126 GLY A C 1
ATOM 833 O O . GLY A 1 126 ? -8.281 9.218 5.048 1.00 12.20 126 GLY A O 1
ATOM 834 N N . TYR A 1 127 ? -8.485 10.657 3.329 1.00 16.11 127 TYR A N 1
ATOM 835 C CA . TYR A 1 127 ? -9.097 9.687 2.431 1.00 14.79 127 TYR A CA 1
ATOM 836 C C . TYR A 1 127 ? -8.219 9.544 1.193 1.00 17.83 127 TYR A C 1
ATOM 837 O O . TYR A 1 127 ? -7.921 10.540 0.530 1.00 17.49 127 TYR A O 1
ATOM 846 N N . TYR A 1 128 ? -7.792 8.322 0.881 1.00 16.43 128 TYR A N 1
ATOM 847 C CA . TYR A 1 128 ? -6.984 8.098 -0.320 1.00 18.83 128 TYR A CA 1
ATOM 848 C C . TYR A 1 128 ? -7.886 7.838 -1.528 1.00 18.77 128 TYR A C 1
ATOM 849 O O . TYR A 1 128 ? -8.449 6.750 -1.674 1.00 19.26 128 TYR A O 1
ATOM 858 N N . VAL A 1 129 ? -8.016 8.855 -2.376 1.00 21.64 129 VAL A N 1
ATOM 859 C CA . VAL A 1 129 ? -8.907 8.824 -3.530 1.00 26.13 129 VAL A CA 1
ATOM 860 C C . VAL A 1 129 ? -8.129 8.520 -4.807 1.00 28.14 129 VAL A C 1
ATOM 861 O O . VAL A 1 129 ? -8.291 7.455 -5.403 1.00 34.65 129 VAL A O 1
ATOM 865 N N . ASN A 1 136 ? -4.579 10.213 -4.710 1.00 30.97 136 ASN A N 1
ATOM 866 C CA . ASN A 1 136 ? -4.149 11.309 -3.848 1.00 30.75 136 ASN A CA 1
ATOM 867 C C . ASN A 1 136 ? -4.946 11.361 -2.549 1.00 28.99 136 ASN A C 1
ATOM 868 O O . ASN A 1 136 ? -6.083 10.885 -2.492 1.00 25.26 136 ASN A O 1
ATOM 873 N N . TRP A 1 137 ? -4.336 11.924 -1.508 1.00 27.46 137 TRP A N 1
ATOM 874 C CA . TRP A 1 137 ? -4.998 12.070 -0.213 1.00 23.55 137 TRP A CA 1
ATOM 875 C C . TRP A 1 137 ? -5.826 13.348 -0.148 1.00 26.08 137 TRP A C 1
ATOM 876 O O . TRP A 1 137 ? -5.353 14.430 -0.510 1.00 28.45 137 TRP A O 1
ATOM 887 N N . GLN A 1 138 ? -7.068 13.211 0.306 1.00 21.87 138 GLN A N 1
ATOM 888 C CA . GLN A 1 138 ? -7.919 14.354 0.622 1.00 20.40 138 GLN A CA 1
ATOM 889 C C . GLN A 1 138 ? -8.078 14.408 2.140 1.00 22.38 138 GLN A C 1
ATOM 890 O O . GLN A 1 138 ? -8.345 13.381 2.767 1.00 19.13 138 GLN A O 1
ATOM 896 N N . TYR A 1 139 ? -7.914 15.594 2.725 1.00 21.30 139 TYR A N 1
ATOM 897 C CA . TYR A 1 139 ? -7.927 15.732 4.184 1.00 22.24 139 TYR A CA 1
ATOM 898 C C . TYR A 1 139 ? -9.102 16.566 4.684 1.00 23.88 139 TYR A C 1
ATOM 899 O O . TYR A 1 139 ? -9.541 17.511 4.020 1.00 27.23 139 TYR A O 1
ATOM 908 N N . LYS A 1 140 ? -9.601 16.215 5.865 1.00 18.89 140 LYS A N 1
ATOM 909 C CA . LYS A 1 140 ? -10.681 16.951 6.512 1.00 21.72 140 LYS A CA 1
ATOM 910 C C . LYS A 1 140 ? -10.449 16.983 8.026 1.00 22.76 140 LYS A C 1
ATOM 911 O O . LYS A 1 140 ? -10.249 15.937 8.645 1.00 16.53 140 LYS A O 1
ATOM 917 N N . SER A 1 141 ? -10.452 18.174 8.620 1.00 19.11 141 SER A N 1
ATOM 918 C CA . SER A 1 141 ? -10.274 18.292 10.072 1.00 17.17 141 SER A CA 1
ATOM 919 C C . SER A 1 141 ? -11.524 17.811 10.805 1.00 18.62 141 SER A C 1
ATOM 920 O O . SER A 1 141 ? -12.631 17.865 10.266 1.00 20.43 141 SER A O 1
ATOM 923 N N . LEU A 1 142 ? -11.340 17.338 12.038 1.00 13.76 142 LEU A N 1
ATOM 924 C CA . LEU A 1 142 ? -12.435 16.827 12.846 1.00 15.82 142 LEU A CA 1
ATOM 925 C C . LEU A 1 142 ? -12.261 17.298 14.293 1.00 17.59 142 LEU A C 1
ATOM 926 O O . LEU A 1 142 ? -11.266 16.975 14.948 1.00 14.46 142 LEU A O 1
ATOM 931 N N . ASP A 1 143 ? -13.221 18.076 14.784 1.00 17.96 143 ASP A N 1
ATOM 932 C CA . ASP A 1 143 ? -13.189 18.547 16.163 1.00 17.08 143 ASP A CA 1
ATOM 933 C C . ASP A 1 143 ? -13.707 17.477 17.104 1.00 15.41 143 ASP A C 1
ATOM 934 O O . ASP A 1 143 ? -14.735 16.857 16.835 1.00 19.68 143 ASP A O 1
ATOM 939 N N . VAL A 1 144 ? -12.987 17.257 18.204 1.00 11.33 144 VAL A N 1
ATOM 940 C CA . VAL A 1 144 ? -13.394 16.265 19.188 1.00 12.53 144 VAL A CA 1
ATOM 941 C C . VAL A 1 144 ? -13.694 16.957 20.506 1.00 11.29 144 VAL A C 1
ATOM 942 O O . VAL A 1 144 ? -12.838 17.629 21.065 1.00 11.02 144 VAL A O 1
ATOM 946 N N . ASN A 1 145 ? -14.931 16.817 20.980 1.00 9.99 145 ASN A N 1
ATOM 947 C CA . ASN A 1 145 ? -15.334 17.352 22.276 1.00 13.09 145 ASN A CA 1
ATOM 948 C C . ASN A 1 145 ? -16.115 16.253 22.957 1.00 13.89 145 ASN A C 1
ATOM 949 O O . ASN A 1 145 ? -17.249 15.956 22.571 1.00 15.42 145 ASN A O 1
ATOM 954 N N . VAL A 1 146 ? -15.490 15.607 23.933 1.00 9.86 146 VAL A N 1
ATOM 955 C CA . VAL A 1 146 ? -16.062 14.416 24.547 1.00 10.90 146 VAL A CA 1
ATOM 956 C C . VAL A 1 146 ? -16.026 14.421 26.072 1.00 10.93 146 VAL A C 1
ATOM 957 O O . VAL A 1 146 ? -15.085 14.937 26.698 1.00 9.81 146 VAL A O 1
ATOM 961 N N . ASN A 1 147 ? -17.046 13.826 26.683 1.00 10.62 147 ASN A N 1
ATOM 962 C CA . ASN A 1 147 ? -17.030 13.588 28.116 1.00 12.06 147 ASN A CA 1
ATOM 963 C C . ASN A 1 147 ? -16.177 12.386 28.447 1.00 12.05 147 ASN A C 1
ATOM 964 O O . ASN A 1 147 ? -16.339 11.310 27.845 1.00 13.54 147 ASN A O 1
ATOM 969 N N . ILE A 1 148 ? -15.285 12.556 29.418 1.00 11.38 148 ILE A N 1
ATOM 970 C CA . ILE A 1 148 ? -14.457 11.467 29.925 1.00 12.65 148 ILE A CA 1
ATOM 971 C C . ILE A 1 148 ? -14.646 11.449 31.439 1.00 20.18 148 ILE A C 1
ATOM 972 O O . ILE A 1 148 ? -14.403 12.455 32.109 1.00 18.42 148 ILE A O 1
ATOM 977 N N . GLU A 1 149 ? -15.132 10.326 31.972 1.00 24.09 149 GLU A N 1
ATOM 978 C CA . GLU A 1 149 ? -15.568 10.284 33.373 1.00 27.53 149 GLU A CA 1
ATOM 979 C C . GLU A 1 149 ? -15.201 8.994 34.097 1.00 33.36 149 GLU A C 1
ATOM 980 O O . GLU A 1 149 ? -16.026 8.476 34.853 1.00 34.99 149 GLU A O 1
#

Sequence (125 aa):
FFAPEPQIQPSFVGKEGGLLFSVSLTVPENVSQVTVYPVYDEDYGLGRLVNTADDSQSIIYQIVDDKGRKMLKDHGAEVTPNQQITFRALNYTSGIPPGIYNDQVMVGYYVNWQYKSLDVNVNIE

Organism: Escherichia coli (NCBI:txid562)

CATH classification: 2.60.40.3480

InterPro domains:
  IPR053732 Fimbrial Assembly Component [G3DSA:2.60.40.3480] (7-29)
  IPR053732 Fimbrial Assembly Component [G3DSA:2.60.40.3480] (30-154)

Secondary structure (DSSP, 8-state):
---PPPEEEE----STT-EEEEEEEEPPTT--EEEEEESTBTTTTEEEEEETTEEEEEEEEEEE-TTSPBPBTTB-EE--TT-EEEEEEEE------SEEEEEEEEEEEE--EEEEEEEEEEEE-

Foldseek 3Di:
DDFDAWDKAADPAPDQFGFGIKTKGAAAPLFFFKFKAAVPPQVVRKHWWAFPVDRVFIFIWFKAWPVRHTTHVVRGDTDDHGDMTMITIGTNDPPHDWHKIWGKIWMWTHSVIDIDIDIDIYTDD

B-factor: mean 20.09, std 9.38, range [5.15, 61.13]

Radius of gyration: 14.08 Å; Cα contacts (8 Å, |Δi|>4): 344; chains: 1; bounding box: 25×28×42 Å